Protein AF-A0A6A8Q950-F1 (afdb_monomer)

Sequence (157 aa):
MDQISKSFNDKILIVYASPAAWKMGELIDLKVNKKIIDTSNFKRASVLQGHERNTYIESGTYSIACSEPVRFENLNLLAELEELENNEINERDDNQQFVVRFANRVSSIVREDQNYSDSFIKLIEDYSSFYQYELLYSFLTVSVFKQLTGTQWIVKL

Mean predicted aligned error: 11.28 Å

Foldseek 3Di:
DVLLVVLCPLLDFDKDKDALDPDPVSVVVCVVVVNSLQFIAIDGPVVCPPAPDWADPGTNAFIAGPPDGDTDGGDPVVVSVVVSVVVCVVPPDDPLNVLLVSLVSLLVVQCVDPVRNVVLVVQLVVVVVCVVVRSVSSVSSVVSVCVRPVDDDDDDD

Solvent-accessible surface area (backbone atoms only — not comparable to full-atom values): 9375 Å² total; per-residue (Å²): 108,69,67,56,49,65,73,48,76,79,78,56,91,55,65,48,74,46,65,56,48,95,46,72,68,54,40,50,53,28,53,77,68,70,38,45,71,74,27,26,37,34,40,54,53,77,81,51,66,94,50,95,44,78,45,74,82,52,66,46,60,42,40,40,33,78,89,66,83,51,85,47,80,57,50,61,62,66,62,53,51,52,51,51,55,61,60,44,73,80,54,88,68,53,69,67,58,51,47,37,54,50,24,53,52,50,50,57,53,41,60,71,32,91,90,44,19,72,62,48,53,62,61,51,55,81,48,54,91,40,59,88,41,54,63,62,36,20,54,50,50,44,49,52,52,23,68,77,68,71,53,86,85,88,77,90,128

Radius of gyration: 18.35 Å; Cα contacts (8 Å, |Δi|>4): 165; chains: 1; bounding box: 39×38×46 Å

pLDDT: mean 76.73, std 16.1, range [38.94, 96.25]

Secondary structure (DSSP, 8-state):
-HHHHHHTTTSS--EEEE-S-SSHHHHHHHHHTT-HHHHSEEEEGGGGTT-S-EEEEETTTEEEESSS--EEEPP-HHHHHHHHHHHHTT----HHHHHHHHHHHHHHHHHH-TTTHHHHHHHHHTTGGGTTSHHHHHHHHHHHHHHHH--------

Structure (mmCIF, N/CA/C/O backbone):
data_AF-A0A6A8Q950-F1
#
_entry.id   AF-A0A6A8Q950-F1
#
loop_
_atom_site.group_PDB
_atom_site.id
_atom_site.type_symbol
_atom_site.label_atom_id
_atom_site.label_alt_id
_atom_site.label_comp_id
_atom_site.label_asym_id
_atom_site.label_entity_id
_atom_site.label_seq_id
_atom_site.pdbx_PDB_ins_code
_atom_site.Cartn_x
_atom_site.Cartn_y
_atom_site.Cartn_z
_atom_site.occupancy
_atom_site.B_iso_or_equiv
_atom_site.auth_seq_id
_atom_site.auth_comp_id
_atom_site.auth_asym_id
_atom_site.auth_atom_id
_atom_site.pdbx_PDB_model_num
ATOM 1 N N . MET A 1 1 ? -4.141 10.429 -1.170 1.00 58.97 1 MET A N 1
ATOM 2 C CA . MET A 1 1 ? -2.775 9.865 -1.310 1.00 58.97 1 MET A CA 1
ATOM 3 C C . MET A 1 1 ? -1.678 10.814 -0.837 1.00 58.97 1 MET A C 1
ATOM 5 O O . MET A 1 1 ? -0.849 10.372 -0.059 1.00 58.97 1 MET A O 1
ATOM 9 N N . ASP A 1 2 ? -1.670 12.100 -1.208 1.00 62.41 2 ASP A N 1
ATOM 10 C CA . ASP A 1 2 ? -0.657 13.047 -0.693 1.00 62.41 2 ASP A CA 1
ATOM 11 C C . ASP A 1 2 ? -0.729 13.248 0.833 1.00 62.41 2 ASP A C 1
ATOM 13 O O . ASP A 1 2 ? 0.282 13.162 1.527 1.00 62.41 2 ASP A O 1
ATOM 17 N N . GLN A 1 3 ? -1.942 13.409 1.376 1.00 63.22 3 GLN A N 1
ATOM 18 C CA . GLN A 1 3 ? -2.149 13.447 2.829 1.00 63.22 3 GLN A CA 1
ATOM 19 C C . GLN A 1 3 ? -1.629 12.174 3.507 1.00 63.22 3 GLN A C 1
ATOM 21 O O . GLN A 1 3 ? -0.965 12.279 4.527 1.00 63.22 3 GLN A O 1
ATOM 26 N N . ILE A 1 4 ? -1.828 10.997 2.898 1.00 65.12 4 ILE A N 1
ATOM 27 C CA . ILE A 1 4 ? -1.248 9.728 3.368 1.00 65.12 4 ILE A CA 1
ATOM 28 C C . ILE A 1 4 ? 0.280 9.822 3.369 1.00 65.12 4 ILE A C 1
ATOM 30 O O . ILE A 1 4 ? 0.875 9.644 4.423 1.00 65.12 4 ILE A O 1
ATOM 34 N N . SER A 1 5 ? 0.918 10.211 2.264 1.00 63.66 5 SER A N 1
ATOM 35 C CA . SER A 1 5 ? 2.383 10.349 2.191 1.00 63.66 5 SER A CA 1
ATOM 36 C C . SER A 1 5 ? 2.953 11.224 3.314 1.00 63.66 5 SER A C 1
ATOM 38 O O . SER A 1 5 ? 3.853 10.802 4.034 1.00 63.66 5 SER A O 1
ATOM 40 N N . LYS A 1 6 ? 2.392 12.425 3.512 1.00 66.19 6 LYS A N 1
ATOM 41 C CA . LYS A 1 6 ? 2.839 13.374 4.548 1.00 66.19 6 LYS A CA 1
ATOM 42 C C . LYS A 1 6 ? 2.603 12.851 5.958 1.00 66.19 6 LYS A C 1
ATOM 44 O O . LYS A 1 6 ? 3.370 13.124 6.874 1.00 66.19 6 LYS A O 1
ATOM 49 N N . SER A 1 7 ? 1.533 12.087 6.137 1.00 64.94 7 SER A N 1
ATOM 50 C CA . SER A 1 7 ? 1.118 11.589 7.439 1.00 64.94 7 SER A CA 1
ATOM 51 C C . SER A 1 7 ? 2.052 10.523 8.025 1.00 64.94 7 SER A C 1
ATOM 53 O O . SER A 1 7 ? 2.001 10.312 9.239 1.00 64.94 7 SER A O 1
ATOM 55 N N . PHE A 1 8 ? 2.877 9.889 7.183 1.00 65.81 8 PHE A N 1
ATOM 56 C CA . PHE A 1 8 ? 3.770 8.783 7.534 1.00 65.81 8 PHE A CA 1
ATOM 57 C C . PHE A 1 8 ? 5.269 9.138 7.497 1.00 65.81 8 PHE A C 1
ATOM 59 O O . PHE A 1 8 ? 6.089 8.243 7.667 1.00 65.81 8 PHE A O 1
ATOM 66 N N . ASN A 1 9 ? 5.626 10.422 7.343 1.00 60.59 9 ASN A N 1
ATOM 67 C CA . ASN A 1 9 ? 6.977 10.966 7.574 1.00 60.59 9 ASN A CA 1
ATOM 68 C C . ASN A 1 9 ? 8.120 10.098 6.999 1.00 60.59 9 ASN A C 1
ATOM 70 O O . ASN A 1 9 ? 8.994 9.654 7.740 1.00 60.59 9 ASN A O 1
ATOM 74 N N . ASP A 1 10 ? 8.048 9.809 5.697 1.00 62.47 10 ASP A N 1
ATOM 75 C CA . ASP A 1 10 ? 9.017 9.022 4.911 1.00 62.47 10 ASP A CA 1
ATOM 76 C C . ASP A 1 10 ? 9.113 7.517 5.228 1.00 62.47 10 ASP A C 1
ATOM 78 O O . ASP A 1 10 ? 9.842 6.795 4.555 1.00 62.47 10 ASP A O 1
ATOM 82 N N . LYS A 1 11 ? 8.293 6.989 6.148 1.00 65.25 11 LYS A N 1
ATOM 83 C CA . LYS A 1 11 ? 8.182 5.537 6.405 1.00 65.25 11 LYS A CA 1
ATOM 84 C C . LYS A 1 11 ? 7.383 4.774 5.343 1.00 65.25 11 LYS A C 1
ATOM 86 O O . LYS A 1 11 ? 7.204 3.566 5.449 1.00 65.25 11 LYS A O 1
ATOM 91 N N . ILE A 1 12 ? 6.824 5.471 4.354 1.00 71.00 12 ILE A N 1
ATOM 92 C CA . ILE A 1 12 ? 6.031 4.861 3.285 1.00 71.00 12 ILE A CA 1
ATOM 93 C C . ILE A 1 12 ? 6.471 5.422 1.941 1.00 71.00 12 ILE A C 1
ATOM 95 O O . ILE A 1 12 ? 6.420 6.629 1.707 1.00 71.00 12 ILE A O 1
ATOM 99 N N . LEU A 1 13 ? 6.799 4.517 1.020 1.00 77.81 13 LEU A N 1
ATOM 100 C CA . LEU A 1 13 ? 7.002 4.832 -0.385 1.00 77.81 13 LEU A CA 1
ATOM 101 C C . LEU A 1 13 ? 5.672 4.732 -1.144 1.00 77.81 13 LEU A C 1
ATOM 103 O O . LEU A 1 13 ? 5.118 3.648 -1.324 1.00 77.81 13 LEU A O 1
ATOM 107 N N . ILE A 1 14 ? 5.166 5.872 -1.621 1.00 76.69 14 ILE A N 1
ATOM 108 C CA . ILE A 1 14 ? 3.992 5.925 -2.502 1.00 76.69 14 ILE A CA 1
ATOM 109 C C . ILE A 1 14 ? 4.453 6.236 -3.921 1.00 76.69 14 ILE A C 1
ATOM 111 O O . ILE A 1 14 ? 4.965 7.326 -4.196 1.00 76.69 14 ILE A O 1
ATOM 115 N N . VAL A 1 15 ? 4.227 5.291 -4.834 1.00 79.81 15 VAL A N 1
ATOM 116 C CA . VAL A 1 15 ? 4.632 5.412 -6.237 1.00 79.81 15 VAL A CA 1
ATOM 117 C C . VAL A 1 15 ? 3.467 5.215 -7.193 1.00 79.81 15 VAL A C 1
ATOM 119 O O . VAL A 1 15 ? 2.605 4.364 -6.994 1.00 79.81 15 VAL A O 1
ATOM 122 N N . TYR A 1 16 ? 3.486 5.979 -8.278 1.00 76.75 16 TYR A N 1
ATOM 123 C CA . TYR A 1 16 ? 2.768 5.655 -9.497 1.00 76.75 16 TYR A CA 1
ATOM 124 C C . TYR A 1 16 ? 3.649 4.759 -10.357 1.00 76.75 16 TYR A C 1
ATOM 126 O O . TYR A 1 16 ? 4.776 5.128 -10.691 1.00 76.75 16 TYR A O 1
ATOM 134 N N . ALA A 1 17 ? 3.115 3.599 -10.721 1.00 80.69 17 ALA A N 1
ATOM 135 C CA . ALA A 1 17 ? 3.723 2.678 -11.666 1.00 80.69 17 ALA A CA 1
ATOM 136 C C . ALA A 1 17 ? 2.962 2.730 -12.995 1.00 80.69 17 ALA A C 1
ATOM 138 O O . ALA A 1 17 ? 1.743 2.903 -13.021 1.00 80.69 17 ALA A O 1
ATOM 139 N N . SER A 1 18 ? 3.675 2.576 -14.103 1.00 76.31 18 SER A N 1
ATOM 140 C CA . SER A 1 18 ? 3.097 2.574 -15.449 1.00 76.31 18 SER A CA 1
ATOM 141 C C . SER A 1 18 ? 3.788 1.534 -16.337 1.00 76.31 18 SER A C 1
ATOM 143 O O . SER A 1 18 ? 4.802 0.968 -15.916 1.00 76.31 18 SER A O 1
ATOM 145 N N . PRO A 1 19 ? 3.211 1.221 -17.510 1.00 63.16 19 PRO A N 1
ATOM 146 C CA . PRO A 1 19 ? 3.169 -0.142 -18.009 1.00 63.16 19 PRO A CA 1
ATOM 147 C C . PRO A 1 19 ? 4.553 -0.708 -18.313 1.00 63.16 19 PRO A C 1
ATOM 149 O O . PRO A 1 19 ? 5.343 -0.092 -19.017 1.00 63.16 19 PRO A O 1
ATOM 152 N N . ALA A 1 20 ? 4.777 -1.923 -17.809 1.00 75.06 20 ALA A N 1
ATOM 153 C CA . ALA A 1 20 ? 5.902 -2.784 -18.157 1.00 75.06 20 ALA A CA 1
ATOM 154 C C . ALA A 1 20 ? 5.743 -3.417 -19.550 1.00 75.06 20 ALA A C 1
ATOM 156 O O . ALA A 1 20 ? 6.721 -3.842 -20.143 1.00 75.06 20 ALA A O 1
ATOM 157 N N . ALA A 1 21 ? 4.502 -3.552 -20.037 1.00 79.56 21 ALA A N 1
ATOM 158 C CA . ALA A 1 21 ? 4.176 -4.258 -21.273 1.00 79.56 21 ALA A CA 1
ATOM 159 C C . ALA A 1 21 ? 2.835 -3.775 -21.844 1.00 79.56 21 ALA A C 1
ATOM 161 O O . ALA A 1 21 ? 1.914 -3.453 -21.088 1.00 79.56 21 ALA A O 1
ATOM 162 N N . TRP A 1 22 ? 2.695 -3.800 -23.168 1.00 79.31 22 TRP A N 1
ATOM 163 C CA . TRP A 1 22 ? 1.455 -3.437 -23.868 1.00 79.31 22 TRP A CA 1
ATOM 164 C C . TRP A 1 22 ? 0.576 -4.652 -24.170 1.00 79.31 22 TRP A C 1
ATOM 166 O O . TRP A 1 22 ? -0.632 -4.521 -24.373 1.00 79.31 22 TRP A O 1
ATOM 176 N N . LYS A 1 23 ? 1.176 -5.848 -24.215 1.00 84.31 23 LYS A N 1
ATOM 177 C CA . LYS A 1 23 ? 0.490 -7.116 -24.501 1.00 84.31 23 LYS A CA 1
ATOM 178 C C . LYS A 1 23 ? 0.715 -8.127 -23.384 1.00 84.31 23 LYS A C 1
ATOM 180 O O . LYS A 1 23 ? 1.771 -8.171 -22.765 1.00 84.31 23 LYS A O 1
ATOM 185 N N . MET A 1 24 ? -0.256 -9.020 -23.192 1.00 82.06 24 MET A N 1
ATOM 186 C CA . MET A 1 24 ? -0.151 -10.087 -22.188 1.00 82.06 24 MET A CA 1
ATOM 187 C C . MET A 1 24 ? 1.055 -11.008 -22.433 1.00 82.06 24 MET A C 1
ATOM 189 O O . MET A 1 24 ? 1.743 -11.364 -21.485 1.00 82.06 24 MET A O 1
ATOM 193 N N . GLY A 1 25 ? 1.340 -11.369 -23.691 1.00 88.19 25 GLY A N 1
ATOM 194 C CA . GLY A 1 25 ? 2.506 -12.202 -24.022 1.00 88.19 25 GLY A CA 1
ATOM 195 C C . GLY A 1 25 ? 3.826 -11.548 -23.608 1.00 88.19 25 GLY A C 1
ATOM 196 O O . GLY A 1 25 ? 4.643 -12.175 -22.947 1.00 88.19 25 GLY A O 1
ATOM 197 N N . GLU A 1 26 ? 3.965 -10.253 -23.883 1.00 87.75 26 GLU A N 1
ATOM 198 C CA . GLU A 1 26 ? 5.126 -9.452 -23.488 1.00 87.75 26 GLU A CA 1
ATOM 199 C C . GLU A 1 26 ? 5.265 -9.377 -21.959 1.00 87.75 26 GLU A C 1
ATOM 201 O O . GLU A 1 26 ? 6.352 -9.568 -21.423 1.00 87.75 26 GLU A O 1
ATOM 206 N N . LEU A 1 27 ? 4.157 -9.193 -21.233 1.00 84.81 27 LEU A N 1
ATOM 207 C CA . LEU A 1 27 ? 4.168 -9.212 -19.770 1.00 84.81 27 LEU A CA 1
ATOM 208 C C . LEU A 1 27 ? 4.628 -10.569 -19.216 1.00 84.81 27 LEU A C 1
ATOM 210 O O . LEU A 1 27 ? 5.371 -10.613 -18.233 1.00 84.81 27 LEU A O 1
ATOM 214 N N . ILE A 1 28 ? 4.193 -11.674 -19.828 1.00 87.75 28 ILE A N 1
ATOM 215 C CA . ILE A 1 28 ? 4.615 -13.026 -19.442 1.00 87.75 28 ILE A CA 1
ATOM 216 C C . ILE A 1 28 ? 6.111 -13.204 -19.702 1.00 87.75 28 ILE A C 1
ATOM 218 O O . ILE A 1 28 ? 6.817 -13.673 -18.810 1.00 87.75 28 ILE A O 1
ATOM 222 N N . ASP A 1 29 ? 6.609 -12.778 -20.860 1.00 91.12 29 ASP A N 1
ATOM 223 C CA . ASP A 1 29 ? 8.032 -12.855 -21.188 1.00 91.12 29 ASP A CA 1
ATOM 224 C C . ASP A 1 29 ? 8.871 -12.038 -20.199 1.00 91.12 29 ASP A C 1
ATOM 226 O O . ASP A 1 29 ? 9.870 -12.527 -19.665 1.00 91.12 29 ASP A O 1
ATOM 230 N N . LEU A 1 30 ? 8.442 -10.818 -19.872 1.00 89.75 30 LEU A N 1
ATOM 231 C CA . LEU A 1 30 ? 9.100 -9.981 -18.869 1.00 89.75 30 LEU A CA 1
ATOM 232 C C . LEU A 1 30 ? 9.058 -10.614 -17.477 1.00 89.75 30 LEU A C 1
ATOM 234 O O . LEU A 1 30 ? 10.052 -10.552 -16.752 1.00 89.75 30 LEU A O 1
ATOM 238 N N . LYS A 1 31 ? 7.949 -11.266 -17.107 1.00 88.75 31 LYS A N 1
ATOM 239 C CA . LYS A 1 31 ? 7.830 -12.009 -15.846 1.00 88.75 31 LYS A CA 1
ATOM 240 C C . LYS A 1 31 ? 8.822 -13.166 -15.783 1.00 88.75 31 LYS A C 1
ATOM 242 O O . LYS A 1 31 ? 9.556 -13.278 -14.803 1.00 88.75 31 LYS A O 1
ATOM 247 N N . VAL A 1 32 ? 8.846 -14.015 -16.813 1.00 92.06 32 VAL A N 1
ATOM 248 C CA . VAL A 1 32 ? 9.727 -15.192 -16.897 1.00 92.06 32 VAL A CA 1
ATOM 249 C C . VAL A 1 32 ? 11.192 -14.767 -16.828 1.00 92.06 32 VAL A C 1
ATOM 251 O O . VAL A 1 32 ? 11.984 -15.389 -16.125 1.00 92.06 32 VAL A O 1
ATOM 254 N N . ASN A 1 33 ? 11.533 -13.660 -17.485 1.00 91.62 33 ASN A N 1
ATOM 255 C CA . ASN A 1 33 ? 12.889 -13.124 -17.510 1.00 91.62 33 ASN A CA 1
ATOM 256 C C . ASN A 1 33 ? 13.226 -12.197 -16.327 1.00 91.62 33 ASN A C 1
ATOM 258 O O . ASN A 1 33 ? 14.329 -11.659 -16.296 1.00 91.62 33 ASN A O 1
ATOM 262 N N . LYS A 1 34 ? 12.313 -12.004 -15.360 1.00 89.00 34 LYS A N 1
ATOM 263 C CA . LYS A 1 34 ? 12.473 -11.109 -14.194 1.00 89.00 34 LYS A CA 1
ATOM 264 C C . LYS A 1 34 ? 12.775 -9.638 -14.541 1.00 89.00 34 LYS A C 1
ATOM 266 O O . LYS A 1 34 ? 13.428 -8.955 -13.768 1.00 89.00 34 LYS A O 1
ATOM 271 N N . LYS A 1 35 ? 12.259 -9.136 -15.668 1.00 87.62 35 LYS A N 1
ATOM 272 C CA . LYS A 1 35 ? 12.509 -7.772 -16.184 1.00 87.62 35 LYS A CA 1
ATOM 273 C C . LYS A 1 35 ? 11.370 -6.775 -15.954 1.00 87.62 35 LYS A C 1
ATOM 275 O O . LYS A 1 35 ? 11.418 -5.664 -16.469 1.00 87.62 35 LYS A O 1
ATOM 280 N N . ILE A 1 36 ? 10.319 -7.154 -15.220 1.00 87.00 36 ILE A N 1
ATOM 281 C CA . ILE A 1 36 ? 9.139 -6.290 -15.013 1.00 87.00 36 ILE A CA 1
ATOM 282 C C . ILE A 1 36 ? 9.523 -4.957 -14.366 1.00 87.00 36 ILE A C 1
ATOM 284 O O . ILE A 1 36 ? 9.061 -3.916 -14.820 1.00 87.00 36 ILE A O 1
ATOM 288 N N . ILE A 1 37 ? 10.357 -4.977 -13.322 1.00 85.06 37 ILE A N 1
ATOM 289 C CA . ILE A 1 37 ? 10.765 -3.752 -12.621 1.00 85.06 37 ILE A CA 1
ATOM 290 C C . ILE A 1 37 ? 11.593 -2.871 -13.562 1.00 85.06 37 ILE A C 1
ATOM 292 O O . ILE A 1 37 ? 11.246 -1.713 -13.759 1.00 85.06 37 ILE A O 1
ATOM 296 N N . ASP A 1 38 ? 12.596 -3.444 -14.227 1.00 81.25 38 ASP A N 1
ATOM 297 C CA . ASP A 1 38 ? 13.506 -2.719 -15.127 1.00 81.25 38 ASP A CA 1
ATOM 298 C C . ASP A 1 38 ? 12.801 -2.054 -16.318 1.00 81.25 38 ASP A C 1
ATOM 300 O O . ASP A 1 38 ? 13.277 -1.063 -16.864 1.00 81.25 38 ASP A O 1
ATOM 304 N N . THR A 1 39 ? 11.673 -2.620 -16.746 1.00 80.19 39 THR A N 1
ATOM 305 C CA . THR A 1 39 ? 10.900 -2.136 -17.899 1.00 80.19 39 THR A CA 1
ATOM 306 C C . THR A 1 39 ? 9.733 -1.237 -17.505 1.00 80.19 39 THR A C 1
ATOM 308 O O . THR A 1 39 ? 9.171 -0.560 -18.364 1.00 80.19 39 THR A O 1
ATOM 311 N N . SER A 1 40 ? 9.384 -1.174 -16.220 1.00 83.88 40 SER A N 1
ATOM 312 C CA . SER A 1 40 ? 8.324 -0.303 -15.711 1.00 83.88 40 SER A CA 1
ATOM 313 C C . SER A 1 40 ? 8.848 1.106 -15.439 1.00 83.88 40 SER A C 1
ATOM 315 O O . SER A 1 40 ? 10.008 1.310 -15.079 1.00 83.88 40 SER A O 1
ATOM 317 N N . ASN A 1 41 ? 7.964 2.100 -15.535 1.00 81.25 41 ASN A N 1
ATOM 318 C CA . ASN A 1 41 ? 8.269 3.436 -15.021 1.00 81.25 41 ASN A CA 1
ATOM 319 C C . ASN A 1 41 ? 7.613 3.636 -13.654 1.00 81.25 41 ASN A C 1
ATOM 321 O O . ASN A 1 41 ? 6.396 3.474 -13.530 1.00 81.25 41 ASN A O 1
ATOM 325 N N . PHE A 1 42 ? 8.404 4.068 -12.676 1.00 84.00 42 PHE A N 1
ATOM 326 C CA . PHE A 1 42 ? 7.991 4.407 -11.321 1.00 84.00 42 PHE A CA 1
ATOM 327 C C . PHE A 1 42 ? 8.224 5.895 -11.046 1.00 84.00 42 PHE A C 1
ATOM 329 O O . PHE A 1 42 ? 9.238 6.476 -11.442 1.00 84.00 42 PHE A O 1
ATOM 336 N N . LYS A 1 43 ? 7.277 6.534 -10.358 1.00 81.25 43 LYS A N 1
ATOM 337 C CA . LYS A 1 43 ? 7.372 7.938 -9.932 1.00 81.25 43 LYS A CA 1
ATOM 338 C C . LYS A 1 43 ? 6.814 8.100 -8.533 1.00 81.25 43 LYS A C 1
ATOM 340 O O . LYS A 1 43 ? 5.719 7.613 -8.273 1.00 81.25 43 LYS A O 1
ATOM 345 N N . ARG A 1 44 ? 7.508 8.827 -7.654 1.00 77.25 44 ARG A N 1
ATOM 346 C CA . ARG A 1 44 ? 6.949 9.201 -6.347 1.00 77.25 44 ARG A CA 1
ATOM 347 C C . ARG A 1 44 ? 5.693 10.052 -6.545 1.00 77.25 44 ARG A C 1
ATOM 349 O O . ARG A 1 44 ? 5.673 10.952 -7.385 1.00 77.25 44 ARG A O 1
ATOM 356 N N . ALA A 1 45 ? 4.651 9.779 -5.764 1.00 74.69 45 ALA A N 1
ATOM 357 C CA . ALA A 1 45 ? 3.379 10.488 -5.881 1.00 74.69 45 ALA A CA 1
ATOM 358 C C . ALA A 1 45 ? 3.495 11.997 -5.610 1.00 74.69 45 ALA A C 1
ATOM 360 O O . ALA A 1 45 ? 2.784 12.778 -6.238 1.00 74.69 45 ALA A O 1
ATOM 361 N N . SER A 1 46 ? 4.426 12.404 -4.743 1.00 71.19 46 SER A N 1
ATOM 362 C CA . SER A 1 46 ? 4.724 13.809 -4.436 1.00 71.19 46 SER A CA 1
ATOM 363 C C . SER A 1 46 ? 5.238 14.606 -5.640 1.00 71.19 46 SER A C 1
ATOM 365 O O . SER A 1 46 ? 4.957 15.794 -5.749 1.00 71.19 46 SER A O 1
ATOM 367 N N . VAL A 1 47 ? 5.939 13.964 -6.581 1.00 69.06 47 VAL A N 1
ATOM 368 C CA . VAL A 1 47 ? 6.501 14.622 -7.779 1.00 69.06 47 VAL A CA 1
ATOM 369 C C . VAL A 1 47 ? 5.415 14.963 -8.803 1.00 69.06 47 VAL A C 1
ATOM 371 O O . VAL A 1 47 ? 5.588 15.852 -9.627 1.00 69.06 47 VAL A O 1
ATOM 374 N N . LEU A 1 48 ? 4.275 14.275 -8.751 1.00 63.44 48 LEU A N 1
ATOM 375 C CA . LEU A 1 48 ? 3.155 14.500 -9.667 1.00 63.44 48 LEU A CA 1
ATOM 376 C C . LEU A 1 48 ? 2.131 15.503 -9.115 1.00 63.44 48 LEU A C 1
ATOM 378 O O . LEU A 1 48 ? 1.079 15.715 -9.719 1.00 63.44 48 LEU A O 1
ATOM 382 N N . GLN A 1 49 ? 2.418 16.125 -7.971 1.00 62.12 49 GLN A N 1
ATOM 383 C CA . GLN A 1 49 ? 1.520 17.081 -7.341 1.00 62.12 49 GLN A CA 1
ATOM 384 C C . GLN A 1 49 ? 1.425 18.367 -8.182 1.00 62.12 49 GLN A C 1
ATOM 386 O O . GLN A 1 49 ? 2.428 19.028 -8.425 1.00 62.12 49 GLN A O 1
ATOM 391 N N . GLY A 1 50 ? 0.214 18.717 -8.634 1.00 53.47 50 GLY A N 1
ATOM 392 C CA . GLY A 1 50 ? -0.030 19.881 -9.502 1.00 53.47 50 GLY A CA 1
ATOM 393 C C . GLY A 1 50 ? -0.081 19.578 -11.006 1.00 53.47 50 GLY A C 1
ATOM 394 O O . GLY A 1 50 ? -0.302 20.491 -11.798 1.00 53.47 50 GLY A O 1
ATOM 395 N N . HIS A 1 51 ? 0.063 18.312 -11.411 1.00 55.09 51 HIS A N 1
ATOM 396 C CA . HIS A 1 51 ? -0.046 17.894 -12.808 1.00 55.09 51 HIS A CA 1
ATOM 397 C C . HIS A 1 51 ? -1.283 17.012 -13.032 1.00 55.09 51 HIS A C 1
ATOM 399 O O . HIS A 1 51 ? -1.409 15.941 -12.446 1.00 55.09 51 HIS A O 1
ATOM 405 N N . GLU A 1 52 ? -2.196 17.448 -13.906 1.00 41.97 52 GLU A N 1
ATOM 406 C CA . GLU A 1 52 ? -3.465 16.744 -14.175 1.00 41.97 52 GLU A CA 1
ATOM 407 C C . GLU A 1 52 ? -3.297 15.482 -15.040 1.00 41.97 52 GLU A C 1
ATOM 409 O O . GLU A 1 52 ? -4.145 14.588 -15.017 1.00 41.97 52 GLU A O 1
ATOM 414 N N . ARG A 1 53 ? -2.209 15.393 -15.820 1.00 44.94 53 ARG A N 1
ATOM 415 C CA . ARG A 1 53 ? -1.906 14.260 -16.707 1.00 44.94 53 ARG A CA 1
ATOM 416 C C . ARG A 1 53 ? -0.407 13.995 -16.773 1.00 44.94 53 ARG A C 1
ATOM 418 O O . ARG A 1 53 ? 0.366 14.893 -17.105 1.00 44.94 53 ARG A O 1
ATOM 425 N N . A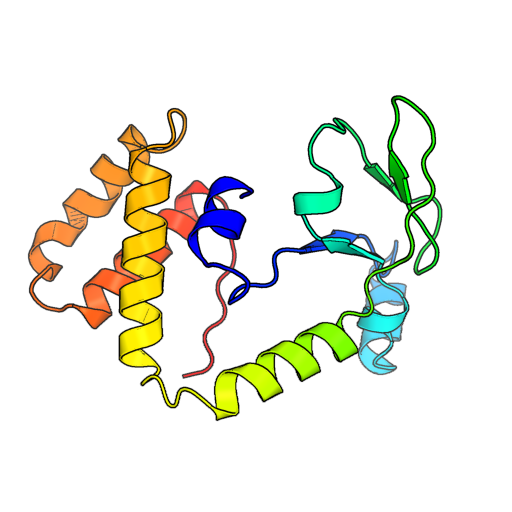SN A 1 54 ? -0.025 12.744 -16.530 1.00 45.75 54 ASN A N 1
ATOM 426 C CA . ASN A 1 54 ? 1.315 12.231 -16.792 1.00 45.75 54 ASN A CA 1
ATOM 427 C C . ASN A 1 54 ? 1.242 11.265 -17.981 1.00 45.75 54 ASN A C 1
ATOM 429 O O . ASN A 1 54 ? 0.515 10.273 -17.922 1.00 45.75 54 ASN A O 1
ATOM 433 N N . THR A 1 55 ? 1.958 11.566 -19.063 1.00 47.72 55 THR A N 1
ATOM 434 C CA . THR A 1 55 ? 1.994 10.717 -20.261 1.00 47.72 55 THR A CA 1
ATOM 435 C C . THR A 1 55 ? 3.338 10.005 -20.319 1.00 47.72 55 THR A C 1
ATOM 437 O O . THR A 1 55 ? 4.393 10.641 -20.367 1.00 47.72 55 THR A O 1
ATOM 440 N N . TYR A 1 56 ? 3.301 8.676 -20.299 1.00 49.44 56 TYR A N 1
ATOM 441 C CA . TYR A 1 56 ? 4.478 7.831 -20.471 1.00 49.44 56 TYR A CA 1
ATOM 442 C C . TYR A 1 56 ? 4.704 7.635 -21.966 1.00 49.44 56 TYR A C 1
ATOM 444 O O . TYR A 1 56 ? 3.815 7.154 -22.665 1.00 49.44 56 TYR A O 1
ATOM 452 N N . ILE A 1 57 ? 5.859 8.078 -22.460 1.00 51.06 57 ILE A N 1
ATOM 453 C CA . ILE A 1 57 ? 6.155 8.074 -23.900 1.00 51.06 57 ILE A CA 1
ATOM 454 C C . ILE A 1 57 ? 6.791 6.745 -24.312 1.00 51.06 57 ILE A C 1
ATOM 456 O O . ILE A 1 57 ? 6.550 6.282 -25.422 1.00 51.06 57 ILE A O 1
ATOM 460 N N . GLU A 1 58 ? 7.532 6.099 -23.405 1.00 46.81 58 GLU A N 1
ATOM 461 C CA . GLU A 1 58 ? 8.170 4.805 -23.643 1.00 46.81 58 GLU A CA 1
ATOM 462 C C . GLU A 1 58 ? 8.447 4.062 -22.316 1.00 46.81 58 GLU A C 1
ATOM 464 O O . GLU A 1 58 ? 8.578 4.670 -21.246 1.00 46.81 58 GLU A O 1
ATOM 469 N N . SER A 1 59 ? 8.474 2.728 -22.372 1.00 50.09 59 SER A N 1
ATOM 470 C CA . SER A 1 59 ? 8.761 1.852 -21.227 1.00 50.09 59 SER A CA 1
ATOM 471 C C . SER A 1 59 ? 10.184 2.102 -20.706 1.00 50.09 59 SER A C 1
ATOM 473 O O . SER A 1 59 ? 11.135 2.066 -21.481 1.00 50.09 59 SER A O 1
ATOM 475 N N . GLY A 1 60 ? 10.343 2.336 -19.402 1.00 50.41 60 GLY A N 1
ATOM 476 C CA . GLY A 1 60 ? 11.647 2.377 -18.724 1.00 50.41 60 GLY A CA 1
ATOM 477 C C . GLY A 1 60 ? 12.484 3.661 -18.853 1.00 50.41 60 GLY A C 1
ATOM 478 O O . GLY A 1 60 ? 13.595 3.688 -18.327 1.00 50.41 60 GLY A O 1
ATOM 479 N N . THR A 1 61 ? 12.012 4.727 -19.511 1.00 54.28 61 THR A N 1
ATOM 480 C CA . THR A 1 61 ? 12.844 5.915 -19.804 1.00 54.28 61 THR A CA 1
ATOM 481 C C . THR A 1 61 ? 12.387 7.213 -19.127 1.00 54.28 61 THR A C 1
ATOM 483 O O . THR A 1 61 ? 13.154 7.786 -18.352 1.00 54.28 61 THR A O 1
ATOM 486 N N . TYR A 1 62 ? 11.193 7.746 -19.408 1.00 51.12 62 TYR A N 1
ATOM 487 C CA . TYR A 1 62 ? 10.727 9.019 -18.824 1.00 51.12 62 TYR A CA 1
ATOM 488 C C . TYR A 1 62 ? 9.214 9.237 -18.986 1.00 51.12 62 TYR A C 1
ATOM 490 O O . TYR A 1 62 ? 8.532 8.551 -19.747 1.00 51.12 62 TYR A O 1
ATOM 498 N N . SER A 1 63 ? 8.681 10.231 -18.272 1.00 45.09 63 SER A N 1
ATOM 499 C CA . SER A 1 63 ? 7.289 10.678 -18.381 1.00 45.09 63 SER A CA 1
ATOM 500 C C . SER A 1 63 ? 7.229 12.195 -18.613 1.00 45.09 63 SER A C 1
ATOM 502 O O . SER A 1 63 ? 8.139 12.907 -18.184 1.00 45.09 63 SER A O 1
ATOM 504 N N . ILE A 1 64 ? 6.197 12.682 -19.312 1.00 52.31 64 ILE A N 1
ATOM 505 C CA . ILE A 1 64 ? 5.952 14.116 -19.548 1.00 52.31 64 ILE A CA 1
ATOM 506 C C . ILE A 1 64 ? 4.654 14.528 -18.852 1.00 52.31 64 ILE A C 1
ATOM 508 O O . ILE A 1 64 ? 3.589 13.965 -19.121 1.00 52.31 64 ILE A O 1
ATOM 512 N N . ALA A 1 65 ? 4.745 15.542 -17.991 1.00 45.06 65 ALA A N 1
ATOM 513 C CA . ALA A 1 65 ? 3.591 16.222 -17.420 1.00 45.06 65 ALA A CA 1
ATOM 514 C C . ALA A 1 65 ? 3.123 17.354 -18.353 1.00 45.06 65 ALA A C 1
ATOM 516 O O . ALA A 1 65 ? 3.934 18.141 -18.837 1.00 45.06 65 ALA A O 1
ATOM 517 N N . CYS A 1 66 ? 1.821 17.433 -18.640 1.00 44.84 66 CYS A N 1
ATOM 518 C CA . CYS A 1 66 ? 1.278 18.399 -19.603 1.00 44.84 66 CYS A CA 1
ATOM 519 C C . CYS A 1 66 ? 0.682 19.641 -18.923 1.00 44.84 66 CYS A C 1
ATOM 521 O O . CYS A 1 66 ? -0.531 19.745 -18.764 1.00 44.84 66 CYS A O 1
ATOM 523 N N . SER A 1 67 ? 1.551 20.594 -18.594 1.00 48.09 67 SER A N 1
ATOM 524 C CA . SER A 1 67 ? 1.234 22.035 -18.538 1.00 48.09 67 SER A CA 1
ATOM 525 C C . SER A 1 67 ? 2.471 22.861 -18.928 1.00 48.09 67 SER A C 1
ATOM 527 O O . SER A 1 67 ? 2.349 23.790 -19.716 1.00 48.09 67 SER A O 1
ATOM 529 N N . GLU A 1 68 ? 3.668 22.394 -18.553 1.00 38.94 68 GLU A N 1
ATOM 530 C CA . GLU A 1 68 ? 4.956 22.650 -19.217 1.00 38.94 68 GLU A CA 1
ATOM 531 C C . GLU A 1 68 ? 5.763 21.334 -19.212 1.00 38.94 68 GLU A C 1
ATOM 533 O O . GLU A 1 68 ? 5.770 20.646 -18.187 1.00 38.94 68 GLU A O 1
ATOM 538 N N . PRO A 1 69 ? 6.400 20.913 -20.323 1.00 46.69 69 PRO A N 1
ATOM 539 C CA . PRO A 1 69 ? 7.051 19.609 -20.401 1.00 46.69 69 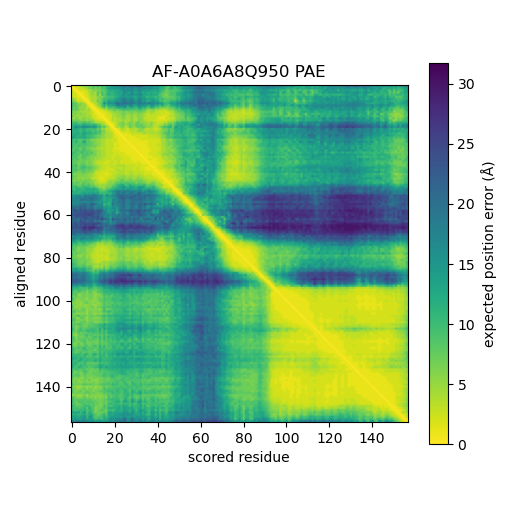PRO A CA 1
ATOM 540 C C . PRO A 1 69 ? 8.319 19.567 -19.538 1.00 46.69 69 PRO A C 1
ATOM 542 O O . PRO A 1 69 ? 9.398 19.972 -19.965 1.00 46.69 69 PRO A O 1
ATOM 545 N N . VAL A 1 70 ? 8.193 19.022 -18.329 1.00 49.31 70 VAL A N 1
ATOM 546 C CA . VAL A 1 70 ? 9.323 18.719 -17.444 1.00 49.31 70 VAL A CA 1
ATOM 547 C C . VAL A 1 70 ? 9.677 17.242 -17.577 1.00 49.31 70 VAL A C 1
ATOM 549 O O . VAL A 1 70 ? 8.825 16.363 -17.426 1.00 49.31 70 VAL A O 1
ATOM 552 N N . ARG A 1 71 ? 10.947 16.958 -17.884 1.00 54.47 71 ARG A N 1
ATOM 553 C CA . ARG A 1 71 ? 11.477 15.592 -17.920 1.00 54.47 71 ARG A CA 1
ATOM 554 C C . ARG A 1 71 ? 11.834 15.166 -16.501 1.00 54.47 71 ARG A C 1
ATOM 556 O O . ARG A 1 71 ? 12.658 15.806 -15.859 1.00 54.47 71 ARG A O 1
ATOM 563 N N . PHE A 1 72 ? 11.265 14.055 -16.049 1.00 60.47 72 PHE A N 1
ATOM 564 C CA . PHE A 1 72 ? 11.600 13.460 -14.756 1.00 60.47 72 PHE A CA 1
ATOM 565 C C . PHE A 1 72 ? 12.333 12.130 -14.947 1.00 60.47 72 PHE A C 1
ATOM 567 O O . PHE A 1 72 ? 11.897 11.297 -15.749 1.00 60.47 72 PHE A O 1
ATOM 574 N N . GLU A 1 73 ? 13.374 11.880 -14.156 1.00 64.31 73 GLU A N 1
ATOM 575 C CA . GLU A 1 73 ? 14.114 10.607 -14.135 1.00 64.31 73 GLU A CA 1
ATOM 576 C C . GLU A 1 73 ? 13.314 9.488 -13.464 1.00 64.31 73 GLU A C 1
ATOM 578 O O . GLU A 1 73 ? 12.548 9.738 -12.529 1.00 64.31 73 GLU A O 1
ATOM 583 N N . ASN A 1 74 ? 13.394 8.268 -14.004 1.00 71.19 74 ASN A N 1
ATOM 584 C CA . ASN A 1 74 ? 12.691 7.105 -13.459 1.00 71.19 74 ASN A CA 1
ATOM 585 C C . ASN A 1 74 ? 13.172 6.812 -12.028 1.00 71.19 74 ASN A C 1
ATOM 587 O O . ASN A 1 74 ? 14.368 6.881 -11.753 1.00 71.19 74 ASN A O 1
ATOM 591 N N . LEU A 1 75 ? 12.247 6.493 -11.124 1.00 80.94 75 LEU A N 1
ATOM 592 C CA . LEU A 1 75 ? 12.599 6.102 -9.764 1.00 80.94 75 LEU A CA 1
ATOM 593 C C . LEU A 1 75 ? 13.239 4.707 -9.790 1.00 80.94 75 LEU A C 1
ATOM 595 O O . LEU A 1 75 ? 12.637 3.764 -10.308 1.00 80.94 75 LEU A O 1
ATOM 599 N N . ASN A 1 76 ? 14.423 4.556 -9.195 1.00 82.94 76 ASN A N 1
ATOM 600 C CA . ASN A 1 76 ? 15.019 3.239 -8.989 1.00 82.94 76 ASN A CA 1
ATOM 601 C C . ASN A 1 76 ? 14.316 2.533 -7.822 1.00 82.94 76 ASN A C 1
ATOM 603 O O . ASN A 1 76 ? 14.703 2.686 -6.667 1.00 82.94 76 ASN A O 1
ATOM 607 N N . LEU A 1 77 ? 13.269 1.764 -8.135 1.00 83.69 77 LEU A N 1
ATOM 608 C CA . LEU A 1 77 ? 12.439 1.105 -7.127 1.00 83.69 77 LEU A CA 1
ATOM 609 C C . LEU A 1 77 ? 13.242 0.169 -6.211 1.00 83.69 77 LEU A C 1
ATOM 611 O O . LEU A 1 77 ? 12.943 0.104 -5.026 1.00 83.69 77 LEU A O 1
ATOM 615 N N . LEU A 1 78 ? 14.238 -0.553 -6.735 1.00 85.06 78 LEU A N 1
ATOM 616 C CA . LEU A 1 78 ? 15.022 -1.490 -5.924 1.00 85.06 78 LEU A CA 1
ATOM 617 C C . LEU A 1 78 ? 15.871 -0.754 -4.887 1.00 85.06 78 LEU A C 1
ATOM 619 O O . LEU A 1 78 ? 15.828 -1.117 -3.719 1.00 85.06 78 LEU A O 1
ATOM 623 N N . ALA A 1 79 ? 16.557 0.317 -5.295 1.00 84.88 79 ALA A N 1
ATOM 624 C CA . ALA A 1 79 ? 17.354 1.127 -4.374 1.00 84.88 79 ALA A CA 1
ATOM 625 C C . ALA A 1 79 ? 16.491 1.757 -3.266 1.00 84.88 79 ALA A C 1
ATOM 627 O O . ALA A 1 79 ? 16.886 1.780 -2.107 1.00 84.88 79 ALA A O 1
ATOM 628 N N . GLU A 1 80 ? 15.286 2.215 -3.610 1.00 83.12 80 GLU A N 1
ATOM 629 C CA . GLU A 1 80 ? 14.332 2.787 -2.653 1.00 83.12 80 GLU A CA 1
ATOM 630 C C . GLU A 1 80 ? 13.796 1.747 -1.656 1.00 83.12 80 GLU A C 1
ATOM 632 O O . GLU A 1 80 ? 13.615 2.044 -0.477 1.00 83.12 80 GLU A O 1
ATOM 637 N N . LEU A 1 81 ? 13.546 0.514 -2.113 1.00 82.25 81 LEU A N 1
ATOM 638 C CA . LEU A 1 81 ? 13.139 -0.587 -1.238 1.00 82.25 81 LEU A CA 1
ATOM 639 C C . LEU A 1 81 ? 14.280 -1.023 -0.309 1.00 82.25 81 LEU A C 1
ATOM 641 O O . LEU A 1 81 ? 14.032 -1.262 0.869 1.00 82.25 81 LEU A O 1
ATOM 645 N N . GLU A 1 82 ? 15.514 -1.087 -0.816 1.00 8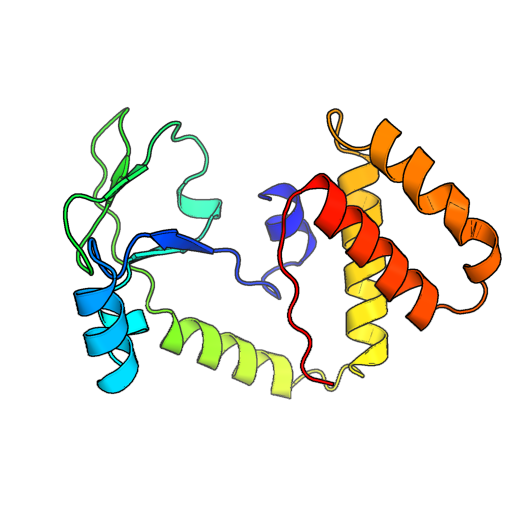2.50 82 GLU A N 1
ATOM 646 C CA . GLU A 1 82 ? 16.705 -1.364 -0.005 1.00 82.50 82 GLU A CA 1
ATOM 647 C C . GLU A 1 82 ? 16.929 -0.270 1.050 1.00 82.50 82 GLU A C 1
ATOM 649 O O . GLU A 1 82 ? 17.270 -0.567 2.193 1.00 82.50 82 GLU A O 1
ATOM 654 N N . GLU A 1 83 ? 16.715 1.001 0.706 1.00 80.44 83 GLU A N 1
ATOM 655 C CA . GLU A 1 83 ? 16.806 2.110 1.658 1.00 80.44 83 GLU A CA 1
ATOM 656 C C . GLU A 1 83 ? 15.744 2.000 2.763 1.00 80.44 83 GLU A C 1
ATOM 658 O O . GLU A 1 83 ? 16.066 2.158 3.942 1.00 80.44 83 GLU A O 1
ATOM 663 N N . LEU A 1 84 ? 14.498 1.663 2.412 1.00 74.75 84 LEU A N 1
ATOM 664 C CA . LEU A 1 84 ? 13.437 1.417 3.394 1.00 74.75 84 LEU A CA 1
ATOM 665 C C . LEU A 1 84 ? 13.768 0.246 4.326 1.00 74.75 84 LEU A C 1
ATOM 667 O O . LEU A 1 84 ? 13.655 0.397 5.541 1.00 74.75 84 LEU A O 1
ATOM 671 N N . GLU A 1 85 ? 14.222 -0.886 3.781 1.00 72.38 85 GLU A N 1
ATOM 672 C CA . GLU A 1 85 ? 14.606 -2.058 4.578 1.00 72.38 85 GLU A CA 1
ATOM 673 C C . GLU A 1 85 ? 15.737 -1.713 5.558 1.00 72.38 85 GLU A C 1
ATOM 675 O O . GLU A 1 85 ? 15.665 -2.042 6.741 1.00 72.38 85 GLU A O 1
ATOM 680 N N . ASN A 1 86 ? 16.752 -0.973 5.104 1.00 70.00 86 ASN A N 1
ATOM 681 C CA . ASN A 1 86 ? 17.873 -0.564 5.950 1.00 70.00 86 ASN A CA 1
ATOM 682 C C . ASN A 1 86 ? 17.475 0.443 7.043 1.00 70.00 86 ASN A C 1
ATOM 684 O O . ASN A 1 86 ? 18.044 0.418 8.138 1.00 70.00 86 ASN A O 1
ATOM 688 N N . ASN A 1 87 ? 16.496 1.308 6.773 1.00 64.94 87 ASN A N 1
ATOM 689 C CA . ASN A 1 87 ? 15.975 2.259 7.753 1.00 64.94 87 ASN A CA 1
ATOM 690 C C . ASN A 1 87 ? 15.113 1.575 8.833 1.00 64.94 87 ASN A C 1
ATOM 692 O O . ASN A 1 87 ? 15.143 2.002 9.989 1.00 64.94 87 ASN A O 1
ATOM 696 N N . GLU A 1 88 ? 14.416 0.481 8.502 1.00 56.81 88 GLU A N 1
ATOM 697 C CA . GLU A 1 88 ? 13.632 -0.319 9.458 1.00 56.81 88 GLU A CA 1
ATOM 698 C C . GLU A 1 88 ? 14.498 -1.150 10.426 1.00 56.81 88 GLU A C 1
ATOM 700 O O . GLU A 1 88 ? 14.072 -1.416 11.549 1.00 56.81 88 GLU A O 1
ATOM 705 N N . ILE A 1 89 ? 15.747 -1.496 10.078 1.00 50.81 89 ILE A N 1
ATOM 706 C CA . ILE A 1 89 ? 16.650 -2.279 10.959 1.00 50.81 89 ILE A CA 1
ATOM 707 C C . ILE A 1 89 ? 16.885 -1.592 12.324 1.00 50.81 89 ILE A C 1
ATOM 709 O O . ILE A 1 89 ? 17.179 -2.268 13.317 1.00 50.81 89 ILE A O 1
ATOM 713 N N . ASN A 1 90 ? 16.711 -0.269 12.408 1.00 49.97 90 ASN A N 1
ATOM 714 C CA . ASN A 1 90 ? 16.906 0.503 13.640 1.00 49.97 90 ASN A CA 1
ATOM 715 C C . ASN A 1 90 ? 15.662 0.579 14.545 1.00 49.97 90 ASN A C 1
ATOM 717 O O . ASN A 1 90 ? 15.795 0.880 15.732 1.00 49.97 90 ASN A O 1
ATOM 721 N N . GLU A 1 91 ? 14.474 0.252 14.036 1.00 54.25 91 GLU A N 1
ATOM 722 C CA . GLU A 1 91 ? 13.226 0.195 14.797 1.00 54.25 91 GLU A CA 1
ATOM 723 C C . GLU A 1 91 ? 12.631 -1.210 14.637 1.00 54.25 91 GLU A C 1
ATOM 725 O O . GLU A 1 91 ? 11.903 -1.488 13.691 1.00 54.25 91 GLU A O 1
ATOM 730 N N . ARG A 1 92 ? 12.923 -2.124 15.576 1.00 53.50 92 ARG A N 1
ATOM 731 C CA . ARG A 1 92 ? 12.201 -3.407 15.693 1.00 53.50 92 ARG A CA 1
ATOM 732 C C . ARG A 1 92 ? 10.767 -3.155 16.161 1.00 53.50 92 ARG A C 1
ATOM 734 O O . ARG A 1 92 ? 10.409 -3.488 17.289 1.00 53.50 92 ARG A O 1
ATOM 741 N N . ASP A 1 93 ? 9.971 -2.516 15.325 1.00 57.81 93 ASP A N 1
ATOM 742 C CA . ASP A 1 93 ? 8.546 -2.407 15.538 1.00 57.81 93 ASP A CA 1
ATOM 743 C C . ASP A 1 93 ? 7.918 -3.782 15.298 1.00 57.81 93 ASP A C 1
ATOM 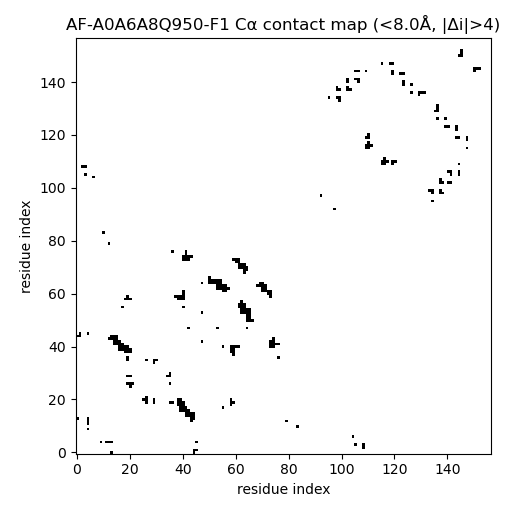745 O O . ASP A 1 93 ? 8.147 -4.435 14.283 1.00 57.81 93 ASP A O 1
ATOM 749 N N . ASP A 1 94 ? 7.140 -4.249 16.269 1.00 76.38 94 ASP A N 1
ATOM 750 C CA . ASP A 1 94 ? 6.337 -5.459 16.132 1.00 76.38 94 ASP A CA 1
ATOM 751 C C . ASP A 1 94 ? 5.358 -5.285 14.953 1.00 76.38 94 ASP A C 1
ATOM 753 O O . ASP A 1 94 ? 4.644 -4.278 14.876 1.00 76.38 94 ASP A O 1
ATOM 757 N N . ASN A 1 95 ? 5.304 -6.262 14.039 1.00 77.12 95 ASN A N 1
ATOM 758 C CA . ASN A 1 95 ? 4.411 -6.259 12.873 1.00 77.12 95 ASN A CA 1
ATOM 759 C C . ASN A 1 95 ? 2.957 -5.976 13.270 1.00 77.12 95 ASN A C 1
ATOM 761 O O . ASN A 1 95 ? 2.235 -5.279 12.553 1.00 77.12 95 ASN A O 1
ATOM 765 N N . GLN A 1 96 ? 2.524 -6.477 14.431 1.00 83.56 96 GLN A N 1
ATOM 766 C CA . GLN A 1 96 ? 1.199 -6.179 14.962 1.00 83.56 96 GLN A CA 1
ATOM 767 C C . GLN A 1 96 ? 1.035 -4.679 15.237 1.00 83.56 96 GLN A C 1
ATOM 769 O O . GLN A 1 96 ? 0.045 -4.081 14.815 1.00 83.56 96 GLN A O 1
ATOM 774 N N . GLN A 1 97 ? 2.007 -4.050 15.897 1.00 83.25 97 GLN A N 1
ATOM 775 C CA . GLN A 1 97 ? 1.960 -2.617 16.185 1.00 83.25 97 GLN A CA 1
ATOM 776 C C . GLN A 1 97 ? 2.025 -1.769 14.913 1.00 83.25 97 GLN A C 1
ATOM 778 O O . GLN A 1 97 ? 1.333 -0.754 14.826 1.00 83.25 97 GLN A O 1
ATOM 783 N N . PHE A 1 98 ? 2.797 -2.193 13.907 1.00 82.38 98 PHE A N 1
ATOM 784 C CA . PHE A 1 98 ? 2.800 -1.545 12.595 1.00 82.38 98 PHE A CA 1
ATOM 785 C C . PHE A 1 98 ? 1.401 -1.544 11.971 1.00 82.38 98 PHE A C 1
ATOM 787 O O . PHE A 1 98 ? 0.898 -0.483 11.595 1.00 82.38 98 PHE A O 1
ATOM 794 N N . VAL A 1 99 ? 0.741 -2.707 11.918 1.00 87.31 99 VAL A N 1
ATOM 795 C CA . VAL A 1 99 ? -0.611 -2.837 11.352 1.00 87.31 99 VAL A CA 1
ATOM 796 C C . VAL A 1 99 ? -1.607 -1.938 12.082 1.00 87.31 99 VAL A C 1
ATOM 798 O O . VAL A 1 99 ? -2.386 -1.237 11.435 1.00 87.31 99 VAL A O 1
ATOM 801 N N . VAL A 1 100 ? -1.558 -1.915 13.414 1.00 90.31 100 VAL A N 1
ATOM 802 C CA . VAL A 1 100 ? -2.445 -1.084 14.237 1.00 90.31 100 VAL A CA 1
ATOM 803 C C . VAL A 1 100 ? -2.223 0.405 13.966 1.00 90.31 100 VAL A C 1
ATOM 805 O O . VAL A 1 100 ? -3.174 1.139 13.685 1.00 90.31 100 VAL A O 1
ATOM 808 N N . ARG A 1 101 ? -0.969 0.873 13.986 1.00 87.31 101 AR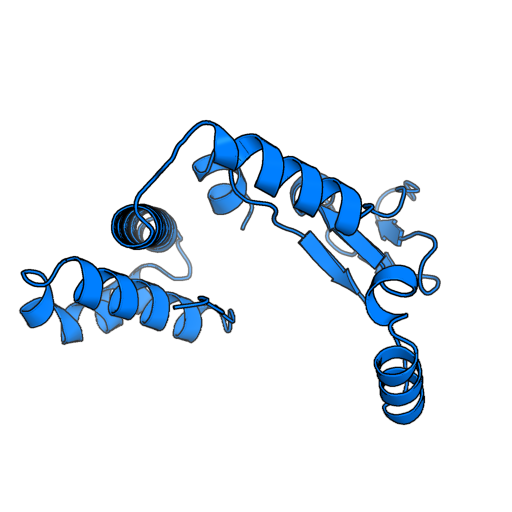G A N 1
ATOM 809 C CA . ARG A 1 101 ? -0.648 2.282 13.701 1.00 87.31 101 ARG A CA 1
ATOM 810 C C . ARG A 1 101 ? -1.049 2.676 12.284 1.00 87.31 101 ARG A C 1
ATOM 812 O O . ARG A 1 101 ? -1.633 3.743 12.093 1.00 87.31 101 ARG A O 1
ATOM 819 N N . PHE A 1 102 ? -0.776 1.812 11.309 1.00 87.12 102 PHE A N 1
ATOM 820 C CA . PHE A 1 102 ? -1.157 2.027 9.920 1.00 87.12 102 PHE A CA 1
ATOM 821 C C . PHE A 1 102 ? -2.676 2.166 9.774 1.00 87.12 102 PHE A C 1
ATOM 823 O O . PHE A 1 102 ? -3.148 3.151 9.206 1.00 87.12 102 PHE A O 1
ATOM 830 N N . ALA A 1 103 ? -3.449 1.237 10.343 1.00 91.81 103 ALA A N 1
ATOM 831 C CA . ALA A 1 103 ? -4.908 1.264 10.291 1.00 91.81 103 ALA A CA 1
ATOM 832 C C . ALA A 1 103 ? -5.492 2.527 10.939 1.00 91.81 103 ALA A C 1
ATOM 834 O O . ALA A 1 103 ? -6.356 3.178 10.349 1.00 91.81 103 ALA A O 1
ATOM 835 N N . ASN A 1 104 ? -4.980 2.919 12.109 1.00 92.06 104 ASN A N 1
ATOM 836 C CA . ASN A 1 104 ? -5.405 4.137 12.799 1.00 92.06 104 ASN A CA 1
ATOM 837 C C . ASN A 1 104 ? -5.147 5.389 11.956 1.00 92.06 104 ASN A C 1
ATOM 839 O O . ASN A 1 104 ? -6.010 6.263 11.855 1.00 92.06 104 ASN A O 1
ATOM 843 N N . ARG A 1 105 ? -3.985 5.459 11.302 1.00 89.19 105 ARG A N 1
ATOM 844 C CA . ARG A 1 105 ? -3.613 6.596 10.459 1.00 89.19 105 ARG A CA 1
ATOM 845 C C . ARG A 1 105 ? -4.431 6.662 9.172 1.00 89.19 105 ARG A C 1
ATOM 847 O O . ARG A 1 105 ? -4.872 7.740 8.783 1.00 89.19 105 ARG A O 1
ATOM 854 N N . VAL A 1 106 ? -4.693 5.520 8.540 1.00 90.12 106 VAL A N 1
ATOM 855 C CA . VAL A 1 106 ? -5.615 5.437 7.398 1.00 90.12 106 VAL A CA 1
ATOM 856 C C . VAL A 1 106 ? -7.010 5.899 7.814 1.00 90.12 106 VAL A C 1
ATOM 858 O O . VAL A 1 106 ? -7.583 6.764 7.158 1.00 90.12 106 VAL A O 1
ATOM 861 N N . SER A 1 107 ? -7.528 5.387 8.932 1.00 92.94 107 SER A N 1
ATOM 862 C CA . SER A 1 107 ? -8.846 5.755 9.459 1.00 92.94 107 SER A CA 1
ATOM 863 C C . SER A 1 107 ? -8.969 7.259 9.701 1.00 92.94 107 SER A C 1
ATOM 865 O O . SER A 1 107 ? -9.951 7.859 9.268 1.00 92.94 107 SER A O 1
ATOM 867 N N . SER A 1 108 ? -7.964 7.896 10.320 1.00 92.06 108 SER A N 1
ATOM 868 C CA . SER A 1 108 ? -7.997 9.345 10.555 1.00 92.06 108 SER A CA 1
ATOM 869 C C . SER A 1 108 ? -8.065 10.136 9.250 1.00 92.06 108 SER A C 1
ATOM 871 O O . SER A 1 108 ? -8.873 11.046 9.128 1.00 92.06 108 SER A O 1
ATOM 873 N N . ILE A 1 109 ? -7.270 9.751 8.249 1.00 88.56 109 ILE A N 1
ATOM 874 C CA . ILE A 1 109 ? -7.210 10.470 6.968 1.00 88.56 109 ILE A CA 1
ATOM 875 C C . ILE A 1 109 ? -8.518 10.325 6.197 1.00 88.56 109 ILE A C 1
ATOM 877 O O . ILE A 1 109 ? -9.036 11.296 5.661 1.00 88.56 109 ILE A O 1
ATOM 881 N N . VAL A 1 110 ? -9.070 9.114 6.148 1.00 91.19 110 VAL A N 1
ATOM 882 C CA . VAL A 1 110 ? -10.295 8.839 5.387 1.00 91.19 110 VAL A CA 1
ATOM 883 C C . VAL A 1 110 ? -11.503 9.530 6.018 1.00 91.19 110 VAL A C 1
ATOM 885 O O . VAL A 1 110 ? -12.377 10.000 5.297 1.00 91.19 110 VAL A O 1
ATOM 888 N N . ARG A 1 111 ? -11.539 9.644 7.352 1.00 92.25 111 ARG A N 1
ATOM 889 C CA . ARG A 1 111 ? -12.588 10.384 8.072 1.00 92.25 111 ARG A CA 1
ATOM 890 C C . ARG A 1 111 ? -12.545 11.892 7.817 1.00 92.25 111 ARG A C 1
ATOM 892 O O . ARG A 1 111 ? -13.578 12.546 7.934 1.00 92.25 111 ARG A O 1
ATOM 899 N N . GLU A 1 112 ? -11.384 12.439 7.476 1.00 90.12 112 GLU A N 1
ATOM 900 C CA . GLU A 1 112 ? -11.218 13.852 7.117 1.00 90.12 112 GLU A CA 1
ATOM 901 C C . GLU A 1 112 ? -11.455 14.118 5.617 1.00 90.12 112 GLU A C 1
ATOM 903 O O . GLU A 1 112 ? -11.602 15.272 5.209 1.00 90.12 112 GLU A O 1
ATOM 908 N N . ASP A 1 113 ? -11.527 13.073 4.785 1.00 87.44 113 ASP A N 1
ATOM 909 C CA . ASP A 1 113 ? -11.737 13.195 3.342 1.00 87.44 113 ASP A CA 1
ATOM 910 C C . ASP A 1 113 ? -13.224 13.371 2.997 1.00 87.44 113 ASP A C 1
ATOM 912 O O . ASP A 1 113 ? -14.062 12.512 3.281 1.00 87.44 113 ASP A O 1
ATOM 916 N N . GLN A 1 114 ? -13.549 14.474 2.319 1.00 85.75 114 GLN A N 1
ATOM 917 C CA . GLN A 1 114 ? -14.926 14.844 1.967 1.00 85.75 114 GLN A CA 1
ATOM 918 C C . GLN A 1 114 ? -15.637 13.830 1.059 1.00 85.75 114 GLN A C 1
ATOM 920 O O . GLN A 1 114 ? -16.864 13.794 1.045 1.00 85.75 114 GLN A O 1
ATOM 925 N N . ASN A 1 115 ? -14.902 13.017 0.297 1.00 85.56 115 ASN A N 1
ATOM 926 C CA . ASN A 1 115 ? -15.492 12.059 -0.640 1.00 85.56 115 ASN A CA 1
ATOM 927 C C . ASN A 1 115 ? -15.739 10.692 0.000 1.00 85.56 115 ASN A C 1
ATOM 929 O O . ASN A 1 115 ? -16.629 9.962 -0.435 1.00 85.56 115 ASN A O 1
ATOM 933 N N . TYR A 1 116 ? -14.939 10.325 1.004 1.00 88.38 116 TYR A N 1
ATOM 934 C CA . TYR A 1 116 ? -14.941 8.970 1.557 1.00 88.38 116 TYR A CA 1
ATOM 935 C C . TYR A 1 116 ? -15.473 8.877 2.988 1.00 88.38 116 TYR A C 1
ATOM 937 O O . TYR A 1 116 ? -15.895 7.787 3.374 1.00 88.38 116 TYR A O 1
ATOM 945 N N . SER A 1 117 ? -15.495 9.974 3.753 1.00 92.81 117 SER A N 1
ATOM 946 C CA . SER A 1 117 ? -15.791 9.955 5.193 1.00 92.81 117 SER A CA 1
ATOM 947 C C . SER A 1 117 ? -17.127 9.288 5.537 1.00 92.81 117 SER A C 1
ATOM 949 O O . SER A 1 117 ? -17.136 8.285 6.251 1.00 92.81 117 SER A O 1
ATOM 951 N N . ASP A 1 118 ? -18.241 9.750 4.957 1.00 94.62 118 ASP A N 1
ATOM 952 C CA . ASP A 1 118 ? -19.580 9.220 5.265 1.00 94.62 118 ASP A CA 1
ATOM 953 C C . ASP A 1 118 ? -19.701 7.723 4.947 1.00 94.62 118 ASP A C 1
ATOM 955 O O . ASP A 1 118 ? -20.231 6.936 5.735 1.00 94.62 118 ASP A O 1
ATOM 959 N N . SER A 1 119 ? -19.170 7.309 3.792 1.00 95.56 119 SER A N 1
ATOM 960 C CA . SER A 1 119 ? -19.198 5.905 3.367 1.00 95.56 119 SER A CA 1
ATOM 961 C C . SER A 1 119 ? -18.307 5.034 4.251 1.00 95.56 119 SER A C 1
ATOM 963 O O . SER A 1 119 ? -18.677 3.912 4.588 1.00 95.56 119 SER A O 1
ATOM 965 N N . PHE A 1 120 ? -17.147 5.550 4.656 1.00 95.81 120 PHE A N 1
ATOM 966 C CA . PHE A 1 120 ? -16.224 4.859 5.547 1.00 95.81 120 PHE A CA 1
ATOM 967 C C . PHE A 1 120 ? -16.808 4.661 6.939 1.00 95.81 120 PHE A C 1
ATOM 969 O O . PHE A 1 120 ? -16.757 3.546 7.454 1.00 95.81 120 PHE A O 1
ATOM 976 N N . ILE A 1 121 ? -17.394 5.709 7.523 1.00 95.31 121 ILE A N 1
ATOM 977 C CA . ILE A 1 121 ? -18.038 5.650 8.840 1.00 95.31 121 ILE A CA 1
ATOM 978 C C . ILE A 1 121 ? -19.160 4.611 8.822 1.00 95.31 121 ILE A C 1
ATOM 980 O O . ILE A 1 121 ? -19.164 3.705 9.650 1.00 95.31 121 ILE A O 1
ATOM 984 N N . LYS A 1 122 ? -20.038 4.667 7.817 1.00 95.62 122 LYS A N 1
ATOM 985 C CA . LYS A 1 122 ? -21.152 3.725 7.694 1.00 95.62 122 LYS A CA 1
ATOM 986 C C . LYS A 1 122 ? -20.694 2.267 7.593 1.00 95.62 122 LYS A C 1
ATOM 988 O O . LYS A 1 122 ? -21.297 1.396 8.203 1.00 95.62 122 LYS A O 1
ATOM 993 N N . LEU A 1 123 ? -19.640 1.992 6.823 1.00 95.50 123 LEU A N 1
ATOM 994 C CA . LEU A 1 123 ? -19.131 0.628 6.648 1.00 95.50 123 LEU A CA 1
ATOM 995 C C . LEU A 1 123 ? -18.355 0.119 7.867 1.00 95.50 123 LEU A C 1
ATOM 997 O O . LEU A 1 123 ? -18.394 -1.073 8.154 1.00 95.50 123 LEU A O 1
ATOM 1001 N N . ILE A 1 124 ? -17.623 0.985 8.576 1.00 95.44 124 ILE A N 1
ATOM 1002 C CA . ILE A 1 124 ? -16.848 0.554 9.747 1.00 95.44 124 ILE A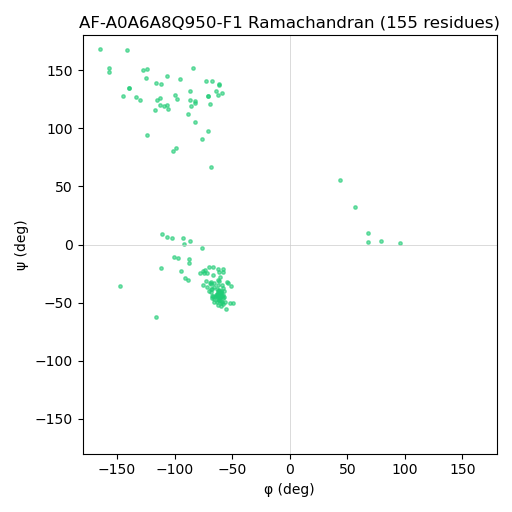 CA 1
ATOM 1003 C C . ILE A 1 124 ? -17.726 0.365 10.993 1.00 95.44 124 ILE A C 1
ATOM 1005 O O . ILE A 1 124 ? -17.379 -0.428 11.868 1.00 95.44 124 ILE A O 1
ATOM 1009 N N . GLU A 1 125 ? -18.877 1.040 11.065 1.00 94.88 125 GLU A N 1
ATOM 1010 C CA . GLU A 1 125 ? -19.863 0.882 12.144 1.00 94.88 125 GLU A CA 1
ATOM 1011 C C . GLU A 1 125 ? -20.398 -0.553 12.267 1.00 94.88 125 GLU A C 1
ATOM 1013 O O . GLU A 1 125 ? -20.564 -1.036 13.393 1.00 94.88 125 GLU A O 1
ATOM 1018 N N . ASP A 1 126 ? -20.550 -1.270 11.147 1.00 93.94 126 ASP A N 1
ATOM 1019 C CA . ASP A 1 126 ? -20.940 -2.691 11.110 1.00 93.94 126 ASP A CA 1
ATOM 1020 C C . ASP A 1 126 ? -19.966 -3.594 11.892 1.00 93.94 126 ASP A C 1
ATOM 1022 O O . ASP A 1 126 ? -20.319 -4.694 12.324 1.00 93.94 126 ASP A O 1
ATOM 1026 N N . TYR A 1 127 ? -18.737 -3.122 12.115 1.00 94.62 127 TYR A N 1
ATOM 1027 C CA . TYR A 1 127 ? -17.681 -3.840 12.824 1.00 94.62 127 TYR A CA 1
ATOM 1028 C C . TYR A 1 127 ? -17.403 -3.301 14.231 1.00 94.62 127 TYR A C 1
ATOM 1030 O O . TYR A 1 127 ? -16.462 -3.756 14.885 1.00 94.62 127 TYR A O 1
ATOM 1038 N N . SER A 1 128 ? -18.208 -2.359 14.727 1.00 91.38 128 SER A N 1
ATOM 1039 C CA . SER A 1 128 ? -18.015 -1.706 16.032 1.00 91.38 128 SER A CA 1
ATOM 1040 C C . SER A 1 128 ? -17.899 -2.689 17.207 1.00 91.38 128 SER A C 1
ATOM 1042 O O . SER A 1 128 ? -17.114 -2.461 18.127 1.00 91.38 128 SER A O 1
ATOM 1044 N N . SER A 1 129 ? -18.583 -3.837 17.151 1.00 94.62 129 SER A N 1
ATOM 1045 C CA . SER A 1 129 ? -18.486 -4.901 18.165 1.00 94.62 129 SER A CA 1
ATOM 1046 C C . SER A 1 129 ? -17.091 -5.523 18.286 1.00 94.62 129 SER A C 1
ATOM 1048 O O . SER A 1 129 ? -16.766 -6.121 19.310 1.00 94.62 129 SER A O 1
ATOM 1050 N N . PHE A 1 130 ? -16.255 -5.398 17.253 1.00 94.44 130 PHE A N 1
ATOM 1051 C CA . PHE A 1 130 ? -14.895 -5.931 17.237 1.00 94.44 130 PHE A CA 1
ATOM 1052 C C . PHE A 1 130 ? -13.847 -4.929 17.722 1.00 94.44 130 PHE A C 1
ATOM 1054 O O . PHE A 1 130 ? -12.678 -5.295 17.785 1.00 94.44 130 PHE A O 1
ATOM 1061 N N . TYR A 1 131 ? -14.239 -3.710 18.113 1.00 90.75 131 TYR A N 1
ATOM 1062 C CA . TYR A 1 131 ? -13.319 -2.655 18.560 1.00 90.75 131 TYR A CA 1
ATOM 1063 C C . TYR A 1 131 ? -12.374 -3.105 19.689 1.00 90.75 131 TYR A C 1
ATOM 1065 O O . TYR A 1 131 ? -11.218 -2.700 19.741 1.00 90.75 131 TYR A O 1
ATOM 1073 N N . GLN A 1 132 ? -12.841 -4.001 20.563 1.00 93.19 132 GLN A N 1
ATOM 1074 C CA . GLN A 1 132 ? -12.045 -4.585 21.650 1.00 93.19 132 GLN A CA 1
ATOM 1075 C C . GLN A 1 132 ? -10.894 -5.497 21.180 1.00 93.19 132 GLN A C 1
ATOM 1077 O O . GLN A 1 132 ? -9.966 -5.758 21.942 1.00 93.19 132 GLN A O 1
ATOM 1082 N N . TYR A 1 133 ? -10.942 -5.994 19.942 1.00 95.50 133 TYR A N 1
ATOM 1083 C CA . TYR A 1 133 ? -9.906 -6.829 19.335 1.00 95.50 133 TYR A CA 1
ATOM 1084 C C . TYR A 1 133 ? -9.046 -5.977 18.400 1.00 95.50 133 TYR A C 1
ATOM 1086 O O . TYR A 1 133 ? -9.230 -5.993 17.186 1.00 95.50 133 TYR A O 1
ATOM 1094 N N . GLU A 1 134 ? -8.099 -5.236 18.968 1.00 92.38 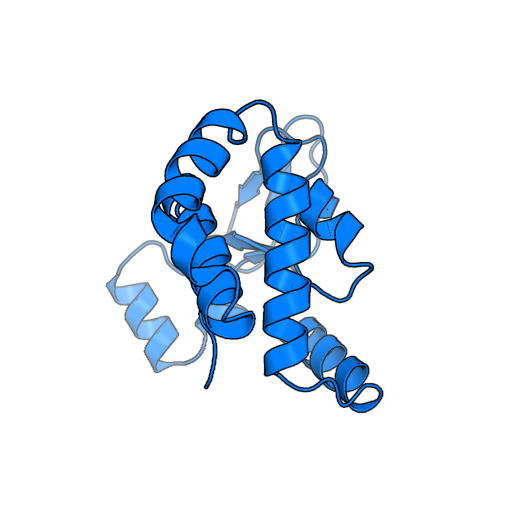134 GLU A N 1
ATOM 1095 C CA . GLU A 1 134 ? -7.344 -4.171 18.290 1.00 92.38 134 GLU A CA 1
ATOM 1096 C C . GLU A 1 134 ? -6.754 -4.572 16.925 1.00 92.38 134 GLU A C 1
ATOM 1098 O O . GLU A 1 134 ? -6.983 -3.892 15.921 1.00 92.38 134 GLU A O 1
ATOM 1103 N N . LEU A 1 135 ? -6.043 -5.704 16.850 1.00 92.62 135 LEU A N 1
ATOM 1104 C CA . LEU A 1 135 ? -5.441 -6.167 15.596 1.00 92.62 135 LEU A CA 1
ATOM 1105 C C . LEU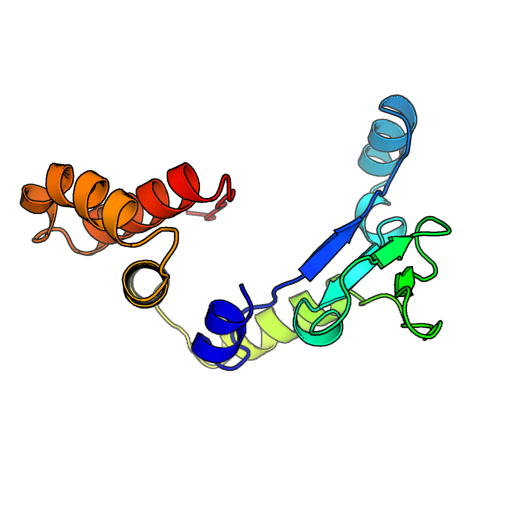 A 1 135 ? -6.502 -6.564 14.560 1.00 92.62 135 LEU A C 1
ATOM 1107 O O . LEU A 1 135 ? -6.410 -6.174 13.397 1.00 92.62 135 LEU A O 1
ATOM 1111 N N . LEU A 1 136 ? -7.535 -7.301 14.976 1.00 94.69 136 LEU A N 1
ATOM 1112 C CA . LEU A 1 136 ? -8.637 -7.692 14.094 1.00 94.69 136 LEU A CA 1
ATOM 1113 C C . LEU A 1 136 ? -9.369 -6.456 13.560 1.00 94.69 136 LEU A C 1
ATOM 1115 O O . LEU A 1 136 ? -9.590 -6.337 12.356 1.00 94.69 136 LEU A O 1
ATOM 1119 N N . TYR A 1 137 ? -9.699 -5.516 14.442 1.00 96.25 137 TYR A N 1
ATOM 1120 C CA . TYR A 1 137 ? -10.359 -4.270 14.078 1.00 96.25 137 TYR A CA 1
ATOM 1121 C C . TYR A 1 137 ? -9.497 -3.422 13.138 1.00 96.25 137 TYR A C 1
ATOM 1123 O O . TYR A 1 137 ? -10.015 -2.815 12.201 1.00 96.25 137 TYR A O 1
ATOM 1131 N N . SER A 1 138 ? -8.174 -3.446 13.310 1.00 94.81 138 SER A N 1
ATOM 1132 C CA . SER A 1 138 ? -7.225 -2.798 12.399 1.00 94.81 138 SER A CA 1
ATOM 1133 C C . SER A 1 138 ? -7.268 -3.413 10.996 1.00 94.81 138 SER A C 1
ATOM 1135 O O . SER A 1 138 ? -7.367 -2.685 10.007 1.00 94.81 138 SER A O 1
ATOM 1137 N N . PHE A 1 139 ? -7.296 -4.746 10.882 1.00 94.00 139 PHE A N 1
ATOM 1138 C CA . PHE A 1 139 ? -7.474 -5.416 9.587 1.00 94.00 139 PHE A CA 1
ATOM 1139 C C . PHE A 1 139 ? -8.823 -5.090 8.933 1.00 94.00 139 PHE A C 1
ATOM 1141 O O . PHE A 1 139 ? -8.864 -4.828 7.730 1.00 94.00 139 PHE A O 1
ATOM 1148 N N . LEU A 1 140 ? -9.913 -5.058 9.707 1.00 95.06 140 LEU A N 1
ATOM 1149 C CA . LEU A 1 140 ? -11.245 -4.687 9.210 1.00 95.06 140 LEU A CA 1
ATOM 1150 C C . LEU A 1 140 ? -11.277 -3.234 8.722 1.00 95.06 140 LEU A C 1
ATOM 1152 O O . LEU A 1 140 ? -11.770 -2.959 7.631 1.00 95.06 140 LEU A O 1
ATOM 1156 N N . THR A 1 141 ? -10.659 -2.326 9.476 1.00 95.12 141 THR A N 1
ATOM 1157 C CA . THR A 1 141 ? -10.513 -0.906 9.127 1.00 95.12 141 THR A CA 1
ATOM 1158 C C . THR A 1 141 ? -9.825 -0.738 7.774 1.00 95.12 141 THR A C 1
ATOM 1160 O O . THR A 1 141 ? -10.338 -0.052 6.887 1.00 95.12 141 THR A O 1
ATOM 1163 N N . VAL A 1 142 ? -8.689 -1.409 7.569 1.00 93.38 142 VAL A N 1
ATOM 1164 C CA . VAL A 1 142 ? -7.986 -1.346 6.282 1.00 93.38 142 VAL A CA 1
ATOM 1165 C C . VAL A 1 142 ? -8.774 -2.068 5.183 1.00 93.38 142 VAL A C 1
ATOM 1167 O O . VAL A 1 142 ? -8.768 -1.619 4.041 1.00 93.38 142 VAL A O 1
ATOM 1170 N N . SER A 1 143 ? -9.509 -3.139 5.495 1.00 93.12 143 SER A N 1
ATOM 1171 C CA . SER A 1 143 ? -10.388 -3.813 4.529 1.00 93.12 143 SER A CA 1
ATOM 1172 C C . SER A 1 143 ? -11.482 -2.886 3.989 1.00 93.12 143 SER A C 1
ATOM 1174 O O . SER A 1 143 ? -11.677 -2.820 2.775 1.00 93.12 143 SER A O 1
ATOM 1176 N N . VAL A 1 144 ? -12.142 -2.115 4.858 1.00 94.50 144 VAL A N 1
ATOM 1177 C CA . VAL A 1 144 ? -13.129 -1.103 4.445 1.00 94.50 144 VAL A CA 1
ATOM 1178 C C . VAL A 1 144 ? -12.471 -0.040 3.566 1.00 94.50 144 VAL A C 1
ATOM 1180 O O . VAL A 1 144 ? -12.985 0.295 2.500 1.00 94.50 144 VAL A O 1
ATOM 1183 N N . PHE A 1 145 ? -11.289 0.444 3.951 1.00 92.44 145 PHE A N 1
ATOM 1184 C CA . PHE A 1 145 ? -10.536 1.393 3.130 1.00 92.44 145 PHE A CA 1
ATOM 1185 C C . PHE A 1 145 ? -10.221 0.842 1.729 1.00 92.44 145 PHE A C 1
ATOM 1187 O O . PHE A 1 145 ? -10.400 1.543 0.729 1.00 92.44 145 PHE A O 1
ATOM 1194 N N . LYS A 1 146 ? -9.799 -0.425 1.627 1.00 91.19 146 LYS A N 1
ATOM 1195 C CA . LYS A 1 146 ? -9.561 -1.099 0.340 1.00 91.19 146 LYS A CA 1
ATOM 1196 C C . LYS A 1 146 ? -10.826 -1.172 -0.503 1.00 91.19 146 LYS A C 1
ATOM 1198 O O . LYS A 1 146 ? -10.762 -0.919 -1.701 1.00 91.19 146 LYS A O 1
ATOM 1203 N N . GLN A 1 147 ? -11.960 -1.498 0.111 1.00 90.06 147 GLN A N 1
ATOM 1204 C CA . GLN A 1 147 ? -13.241 -1.567 -0.586 1.00 90.06 147 GLN A CA 1
ATOM 1205 C C . GLN A 1 147 ? -13.638 -0.210 -1.181 1.00 90.06 147 GLN A C 1
ATOM 1207 O O . GLN A 1 147 ? -14.093 -0.162 -2.320 1.00 90.06 147 GLN A O 1
ATOM 1212 N N . LEU A 1 148 ? -13.429 0.884 -0.445 1.00 88.81 148 LEU A N 1
ATOM 1213 C CA . LEU A 1 148 ? -13.762 2.233 -0.915 1.00 88.81 148 LEU A CA 1
ATOM 1214 C C . LEU A 1 148 ? -12.832 2.741 -2.016 1.00 88.81 148 LEU A C 1
ATOM 1216 O O . LEU A 1 148 ? -13.270 3.442 -2.922 1.00 88.81 148 LEU A O 1
ATOM 1220 N N . THR A 1 149 ? -11.546 2.409 -1.930 1.00 84.62 149 THR A N 1
ATOM 1221 C CA . THR A 1 149 ? -10.518 2.975 -2.817 1.00 84.62 149 THR A CA 1
ATOM 1222 C C . THR A 1 149 ? -10.109 2.054 -3.962 1.00 84.62 149 THR A C 1
ATOM 1224 O O . THR A 1 149 ? -9.365 2.470 -4.845 1.00 84.62 149 THR A O 1
ATOM 1227 N N . GLY A 1 150 ? -10.531 0.787 -3.937 1.00 81.56 150 GLY A N 1
ATOM 1228 C CA . GLY A 1 150 ? -10.015 -0.255 -4.827 1.00 81.56 150 GLY A CA 1
ATOM 1229 C C . GLY A 1 150 ? -8.549 -0.628 -4.562 1.00 81.56 150 GLY A C 1
ATOM 1230 O O . GLY A 1 150 ? -7.946 -1.350 -5.356 1.00 81.56 150 GLY A O 1
ATOM 1231 N N . THR A 1 151 ? -7.955 -0.148 -3.463 1.00 83.00 151 THR A N 1
ATOM 1232 C CA . THR A 1 151 ? -6.548 -0.400 -3.128 1.00 83.00 151 THR A CA 1
ATOM 1233 C C . THR A 1 151 ? -6.320 -1.871 -2.789 1.00 83.00 151 THR A C 1
ATOM 1235 O O . THR A 1 151 ? -7.115 -2.513 -2.097 1.00 83.00 151 THR A O 1
ATOM 1238 N N . GLN A 1 152 ? -5.188 -2.416 -3.231 1.00 79.06 152 GLN A N 1
ATOM 1239 C CA . GLN A 1 152 ? -4.729 -3.733 -2.806 1.00 79.06 152 GLN A CA 1
ATOM 1240 C C . GLN A 1 152 ? -3.744 -3.610 -1.646 1.00 79.06 152 GLN A C 1
ATOM 1242 O O . GLN A 1 152 ? -2.920 -2.705 -1.599 1.00 79.06 152 GLN A O 1
ATOM 1247 N N . TRP A 1 153 ? -3.838 -4.547 -0.708 1.00 75.81 153 TRP A N 1
ATOM 1248 C CA . TRP A 1 153 ? -2.945 -4.628 0.440 1.00 75.81 153 TRP A CA 1
ATOM 1249 C C . TRP A 1 153 ? -2.439 -6.054 0.536 1.00 75.81 153 TRP A C 1
ATOM 1251 O O . TRP A 1 153 ? -3.252 -6.984 0.569 1.00 75.81 153 TRP A O 1
ATOM 1261 N N . ILE A 1 154 ? -1.119 -6.191 0.540 1.00 75.00 154 ILE A N 1
ATOM 1262 C CA . ILE A 1 154 ? -0.401 -7.449 0.675 1.00 75.00 154 ILE A CA 1
ATOM 1263 C C . ILE A 1 154 ? 0.392 -7.332 1.969 1.00 75.00 154 ILE A C 1
ATOM 1265 O O . ILE A 1 154 ? 1.264 -6.477 2.086 1.00 75.00 154 ILE A O 1
ATOM 1269 N N . VAL A 1 155 ? 0.057 -8.177 2.937 1.00 68.12 155 VAL A N 1
ATOM 1270 C CA . VAL A 1 155 ? 0.813 -8.329 4.180 1.00 68.12 155 VAL A CA 1
ATOM 1271 C C . VAL A 1 155 ? 1.425 -9.713 4.136 1.00 68.12 155 VAL A C 1
ATOM 1273 O O . VAL A 1 155 ? 0.716 -10.696 3.911 1.00 68.12 155 VAL A O 1
ATOM 1276 N N . LYS A 1 156 ? 2.740 -9.793 4.319 1.00 58.78 156 LYS A N 1
ATOM 1277 C CA . LYS A 1 156 ? 3.398 -11.070 4.563 1.00 58.78 156 LYS A CA 1
ATOM 1278 C C . LYS A 1 156 ? 3.240 -11.364 6.053 1.00 58.78 156 LYS A C 1
ATOM 1280 O O . LYS A 1 156 ? 3.844 -10.676 6.870 1.00 58.78 156 LYS A O 1
ATOM 1285 N N . LEU A 1 157 ? 2.345 -12.299 6.366 1.00 51.09 157 LEU A N 1
ATOM 1286 C CA . LEU A 1 157 ? 2.200 -12.861 7.710 1.00 51.09 157 LEU A CA 1
ATOM 1287 C C . LEU A 1 157 ? 3.388 -13.773 8.027 1.00 51.09 157 LEU A C 1
ATOM 1289 O O . LEU A 1 157 ? 3.855 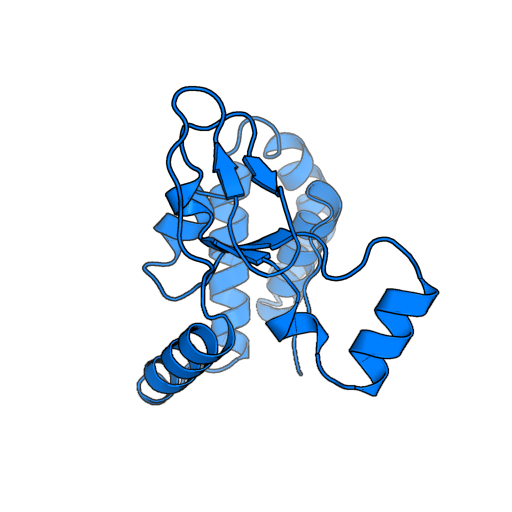-14.465 7.089 1.00 51.09 157 LEU A O 1
#